Protein AF-A0AAV4Q7G4-F1 (afdb_monomer_lite)

Radius of gyration: 20.6 Å; chains: 1; bounding box: 56×50×44 Å

Organism: NCBI:txid1538125

pLDDT: mean 77.49, std 19.42, range [27.41, 98.25]

Secondary structure (DSSP, 8-state):
--------HHHHHHHHTTSGGGPPPPHHHHHHHHGGG--S-----PPPHHHHHHHHHHHHHHHHHSPPPS-------SSSSSS-TTTHHHHHHHHHHHHHHHHSS-----GGGGGGG--PPP-----

InterPro domains:
  IPR024131 Peptide arginase FlmR/OhkR-like [PTHR13225] (9-118)

Structure (mmCIF, N/CA/C/O backbone):
data_AF-A0AAV4Q7G4-F1
#
_entry.id   AF-A0AAV4Q7G4-F1
#
loop_
_atom_site.group_PDB
_atom_site.id
_atom_site.type_symbol
_atom_site.label_atom_id
_atom_site.label_alt_id
_atom_site.label_comp_id
_atom_site.label_asym_id
_atom_site.label_entity_id
_atom_site.label_seq_id
_atom_site.pdbx_PDB_ins_code
_atom_site.Cartn_x
_atom_site.Cartn_y
_atom_site.Cartn_z
_atom_site.occupancy
_atom_site.B_iso_or_equiv
_atom_site.auth_seq_id
_atom_site.auth_comp_id
_atom_site.auth_asym_id
_atom_site.auth_atom_id
_atom_site.pdbx_PDB_model_num
ATOM 1 N N . MET A 1 1 ? -18.889 -6.125 -12.599 1.00 36.53 1 MET A N 1
ATOM 2 C CA . MET A 1 1 ? -19.040 -7.527 -12.159 1.00 36.53 1 MET A CA 1
ATOM 3 C C . MET A 1 1 ? -17.857 -8.284 -12.740 1.00 36.53 1 MET A C 1
ATOM 5 O O . MET A 1 1 ? -17.917 -8.698 -13.888 1.00 36.53 1 MET A O 1
ATOM 9 N N . PHE A 1 2 ? -16.731 -8.318 -12.027 1.00 31.73 2 PHE A N 1
ATOM 10 C CA . PHE A 1 2 ? -15.548 -9.038 -12.497 1.00 31.73 2 PHE A CA 1
ATOM 11 C C . PHE A 1 2 ? -15.784 -10.524 -12.230 1.00 31.73 2 PHE A C 1
ATOM 13 O O . PHE A 1 2 ? -15.866 -10.955 -11.084 1.00 31.73 2 PHE A O 1
ATOM 20 N N . SER A 1 3 ? -16.030 -11.278 -13.300 1.00 27.41 3 SER A N 1
ATOM 21 C CA . SER A 1 3 ? -16.217 -12.723 -13.246 1.00 27.41 3 SER A CA 1
ATOM 22 C C . SER A 1 3 ? -14.841 -13.373 -13.253 1.00 27.41 3 SER A C 1
ATOM 24 O O . SER A 1 3 ? -14.310 -13.671 -14.321 1.00 27.41 3 SER A O 1
ATOM 26 N N . THR A 1 4 ? -14.256 -13.596 -12.080 1.00 38.66 4 THR A N 1
ATOM 27 C CA . THR A 1 4 ? -13.079 -14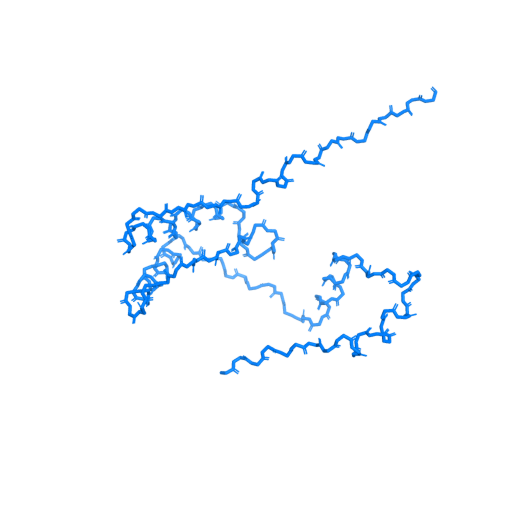.458 -11.965 1.00 38.66 4 THR A CA 1
ATOM 28 C C . THR A 1 4 ? -13.522 -15.871 -12.329 1.00 38.66 4 THR A C 1
ATOM 30 O O . THR A 1 4 ? -14.214 -16.544 -11.565 1.00 38.66 4 THR A O 1
ATOM 33 N N . LYS A 1 5 ? -13.215 -16.296 -13.555 1.00 42.62 5 LYS A N 1
ATOM 34 C CA . LYS A 1 5 ? -13.520 -17.643 -14.024 1.00 42.62 5 LYS A CA 1
ATOM 35 C C . LYS A 1 5 ? -12.540 -18.584 -13.329 1.00 42.62 5 LYS A C 1
ATOM 37 O O . LYS A 1 5 ? -11.383 -18.672 -13.717 1.00 42.62 5 LYS A O 1
ATOM 42 N N . PHE A 1 6 ? -12.995 -19.239 -12.266 1.00 43.66 6 PHE A N 1
ATOM 43 C CA . PHE A 1 6 ? -12.256 -20.331 -11.644 1.00 43.66 6 PHE A CA 1
ATOM 44 C C . PHE A 1 6 ? -12.175 -21.458 -12.684 1.00 43.66 6 PHE A C 1
ATOM 46 O O . PHE A 1 6 ? -13.199 -22.064 -13.004 1.00 43.66 6 PHE A O 1
ATOM 53 N N . MET A 1 7 ? -11.003 -21.673 -13.289 1.00 52.72 7 MET A N 1
ATOM 54 C CA . MET A 1 7 ? -10.795 -22.819 -14.177 1.00 52.72 7 MET A CA 1
ATOM 55 C C . MET A 1 7 ? -11.007 -24.091 -13.360 1.00 52.72 7 MET A C 1
ATOM 57 O O . MET A 1 7 ? -10.409 -24.274 -12.298 1.00 52.72 7 MET A O 1
ATOM 61 N N . MET A 1 8 ? -11.897 -24.962 -13.830 1.00 51.47 8 MET A N 1
ATOM 62 C CA . MET A 1 8 ? -12.120 -26.247 -13.177 1.00 51.47 8 MET A CA 1
ATOM 63 C C . MET A 1 8 ? -10.889 -27.122 -13.420 1.00 51.47 8 MET A C 1
ATOM 65 O O . MET A 1 8 ? -10.409 -27.206 -14.548 1.00 51.47 8 MET A O 1
ATOM 69 N N . LEU A 1 9 ? -10.394 -27.828 -12.396 1.00 53.16 9 LEU A N 1
ATOM 70 C CA . LEU A 1 9 ? -9.210 -28.697 -12.520 1.00 53.16 9 LEU A CA 1
ATOM 71 C C . LEU A 1 9 ? -9.333 -29.708 -13.680 1.00 53.16 9 LEU A C 1
ATOM 73 O O . LEU A 1 9 ? -8.335 -30.076 -14.294 1.00 53.16 9 LEU A O 1
ATOM 77 N N . SER A 1 10 ? -10.561 -30.127 -14.010 1.00 56.91 10 SER A N 1
ATOM 78 C CA . SER A 1 10 ? -10.870 -31.014 -15.138 1.00 56.91 10 SER A CA 1
ATOM 79 C C . SER A 1 10 ? -10.552 -30.419 -16.512 1.00 56.91 10 SER A C 1
ATOM 81 O O . SER A 1 10 ? -10.301 -31.172 -17.445 1.00 56.91 10 SER A O 1
ATOM 83 N N . GLU A 1 11 ? -10.576 -29.093 -16.654 1.00 61.69 11 GLU A N 1
ATOM 84 C CA . GLU A 1 11 ? -10.290 -28.401 -17.918 1.00 61.69 11 GLU A CA 1
ATOM 85 C C . GLU A 1 11 ? -8.783 -28.345 -18.205 1.00 61.69 11 GLU A C 1
ATOM 87 O O . GLU A 1 11 ? -8.380 -28.311 -19.364 1.00 61.69 11 GLU A O 1
ATOM 92 N N . VAL A 1 12 ? -7.950 -28.399 -17.158 1.00 59.31 12 VAL A N 1
ATOM 93 C CA . VAL A 1 12 ? -6.481 -28.337 -17.257 1.00 59.31 12 VAL A CA 1
ATOM 94 C C . VAL A 1 12 ? -5.849 -29.738 -17.291 1.00 59.31 12 VAL A C 1
ATOM 96 O O . VAL A 1 12 ? -4.708 -29.890 -17.715 1.00 59.31 12 VAL A O 1
ATOM 99 N N . GLN A 1 13 ? -6.584 -30.791 -16.909 1.00 64.31 13 GLN A N 1
ATOM 100 C CA . GLN A 1 13 ? -6.100 -32.184 -16.943 1.00 64.31 13 GLN A CA 1
ATOM 101 C C . GLN A 1 13 ? -5.514 -32.624 -18.300 1.00 64.31 13 GLN A C 1
ATOM 103 O O . GLN A 1 13 ? -4.413 -33.170 -18.301 1.00 64.31 13 GLN A O 1
ATOM 108 N N . PRO A 1 14 ? -6.153 -32.341 -19.454 1.00 70.31 14 PRO A N 1
ATOM 109 C CA . PRO A 1 14 ? -5.581 -32.694 -20.754 1.00 70.31 14 PRO A CA 1
ATOM 110 C C . PRO A 1 14 ? -4.243 -31.997 -21.032 1.00 70.31 14 PRO A C 1
ATOM 112 O O . PRO A 1 14 ? -3.394 -32.559 -21.714 1.00 70.31 14 PRO A O 1
ATOM 115 N N . LEU A 1 15 ? -4.054 -30.788 -20.489 1.00 65.38 15 LEU A N 1
ATOM 116 C CA . LEU A 1 15 ? -2.817 -30.016 -20.603 1.00 65.38 15 LEU A CA 1
ATOM 117 C C . LEU A 1 15 ? -1.719 -30.601 -19.694 1.00 65.38 15 LEU A C 1
ATOM 119 O O . LEU A 1 15 ? -0.574 -30.733 -20.117 1.00 65.38 15 LEU A O 1
ATOM 123 N N . LEU A 1 16 ? -2.079 -31.018 -18.475 1.00 65.38 16 LEU A N 1
ATOM 124 C CA . LEU A 1 16 ? -1.190 -31.715 -17.533 1.00 65.38 16 LEU A CA 1
ATOM 125 C C . LEU A 1 16 ? -0.671 -33.050 -18.092 1.00 65.38 16 LEU A C 1
ATOM 127 O O . LEU A 1 16 ? 0.487 -33.397 -17.868 1.00 65.38 16 LEU A O 1
ATOM 131 N N . ASP A 1 17 ? -1.498 -33.769 -18.854 1.00 70.88 17 ASP A N 1
ATOM 132 C CA . ASP A 1 17 ? -1.129 -35.031 -19.510 1.00 70.88 17 ASP A CA 1
ATOM 133 C C . ASP A 1 17 ? -0.154 -34.855 -20.6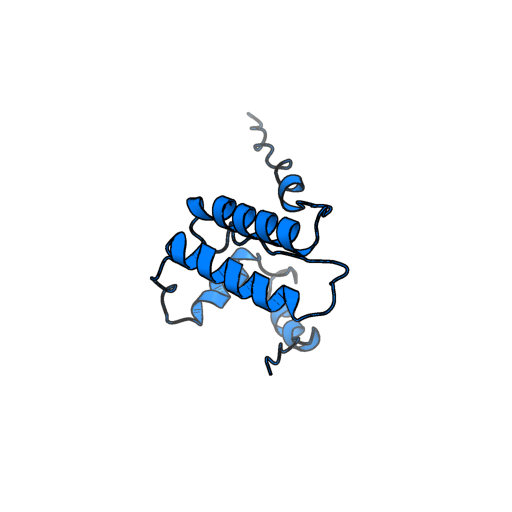92 1.00 70.88 17 ASP A C 1
ATOM 135 O O . ASP A 1 17 ? 0.499 -35.819 -21.095 1.00 70.88 17 ASP A O 1
ATOM 139 N N . THR A 1 18 ? -0.020 -33.640 -21.238 1.00 71.38 18 THR A N 1
ATOM 140 C CA . THR A 1 18 ? 0.965 -33.317 -22.288 1.00 71.38 18 THR A CA 1
ATOM 141 C C . THR A 1 18 ? 2.370 -33.026 -21.759 1.00 71.38 18 THR A C 1
ATOM 143 O O . THR A 1 18 ? 3.316 -33.056 -22.548 1.00 71.38 18 THR A O 1
ATOM 146 N N . PHE A 1 19 ? 2.543 -32.764 -20.458 1.00 67.69 19 PHE A N 1
ATOM 147 C CA . PHE A 1 19 ? 3.865 -32.502 -19.888 1.00 67.69 19 PHE A CA 1
ATOM 148 C C . PHE A 1 19 ? 4.584 -33.807 -19.515 1.00 67.69 19 PHE A C 1
ATOM 150 O O . PHE A 1 19 ? 3.983 -34.686 -18.883 1.00 67.69 19 PHE A O 1
ATOM 157 N N . PRO A 1 20 ? 5.880 -33.953 -19.857 1.00 66.75 20 PRO A N 1
ATOM 158 C CA . PRO A 1 20 ? 6.664 -35.098 -19.416 1.00 66.75 20 PRO A CA 1
ATOM 159 C C . PRO A 1 20 ? 6.656 -35.155 -17.881 1.00 66.75 20 PRO A C 1
ATOM 161 O O . PRO A 1 20 ? 6.884 -34.158 -17.202 1.00 66.75 20 PRO A O 1
ATOM 164 N N . ASP A 1 21 ? 6.336 -36.331 -17.341 1.00 72.25 21 ASP A N 1
ATOM 165 C CA . ASP A 1 21 ? 6.204 -36.632 -15.907 1.00 72.25 21 ASP A CA 1
ATOM 166 C C . ASP A 1 21 ? 4.977 -36.054 -15.170 1.00 72.25 21 ASP A C 1
ATOM 168 O O . ASP A 1 21 ? 4.932 -36.155 -13.943 1.00 72.25 21 ASP A O 1
ATOM 172 N N . ARG A 1 22 ? 3.974 -35.472 -15.857 1.00 65.12 22 ARG A N 1
ATOM 173 C CA . ARG A 1 22 ? 2.795 -34.821 -15.222 1.00 65.12 22 ARG A CA 1
ATOM 174 C C . ARG A 1 22 ? 3.153 -33.769 -14.163 1.00 65.12 22 ARG A C 1
ATOM 176 O O . ARG A 1 22 ? 2.322 -33.412 -13.322 1.00 65.12 22 ARG A O 1
ATOM 183 N N . ARG A 1 23 ? 4.396 -33.287 -14.163 1.00 68.06 23 ARG A N 1
ATOM 184 C CA . ARG A 1 23 ? 4.805 -32.191 -13.295 1.00 68.06 23 ARG A CA 1
ATOM 185 C C . ARG A 1 23 ? 4.222 -30.900 -13.862 1.00 68.06 23 ARG A C 1
ATOM 187 O O . ARG A 1 23 ? 4.235 -30.736 -15.084 1.00 68.06 23 ARG A O 1
ATOM 194 N N . PRO A 1 24 ? 3.684 -30.011 -13.009 1.00 65.06 24 PRO A N 1
ATOM 195 C CA . PRO A 1 24 ? 3.289 -28.697 -13.478 1.00 65.06 24 PRO A CA 1
ATOM 196 C C . PRO A 1 24 ? 4.515 -28.023 -14.113 1.00 65.06 24 PRO A C 1
ATOM 198 O O . PRO A 1 24 ? 5.633 -28.237 -13.627 1.00 65.06 24 PRO A O 1
ATOM 201 N N . PRO A 1 25 ? 4.329 -27.271 -15.209 1.00 68.88 25 PRO A N 1
ATOM 202 C CA . PRO A 1 25 ? 5.410 -26.490 -15.786 1.00 68.88 25 PRO A CA 1
ATOM 203 C C . PRO A 1 25 ? 6.000 -25.561 -14.726 1.00 68.88 25 PRO A C 1
ATOM 205 O O . PRO A 1 25 ? 5.312 -25.162 -13.781 1.00 68.88 25 PRO A O 1
ATOM 208 N N . ASP A 1 26 ? 7.281 -25.250 -14.895 1.00 76.31 26 ASP A N 1
ATOM 209 C CA . ASP A 1 26 ? 7.949 -24.224 -14.105 1.00 76.31 26 ASP A CA 1
ATOM 210 C C . ASP A 1 26 ? 7.078 -22.946 -14.107 1.00 76.31 26 ASP A C 1
ATOM 212 O O . ASP A 1 26 ? 6.627 -22.546 -15.189 1.00 76.31 26 ASP A O 1
ATOM 216 N N . PRO A 1 27 ? 6.762 -22.354 -12.937 1.00 69.94 27 PRO A N 1
ATOM 217 C CA . PRO A 1 27 ? 5.916 -21.168 -12.852 1.00 69.94 27 PRO A CA 1
ATOM 218 C C . PRO A 1 27 ? 6.392 -20.025 -13.746 1.00 69.94 27 PRO A C 1
ATOM 220 O O . PRO A 1 27 ? 5.550 -19.360 -14.346 1.00 69.94 27 PRO A O 1
ATOM 223 N N . ASP A 1 28 ? 7.708 -19.854 -13.891 1.00 72.69 28 ASP A N 1
ATOM 224 C CA . ASP A 1 28 ? 8.297 -18.806 -14.723 1.00 72.69 28 ASP A CA 1
ATOM 225 C C . ASP A 1 28 ? 8.037 -19.104 -16.206 1.00 72.69 28 ASP A C 1
ATOM 227 O O . ASP A 1 28 ? 7.589 -18.243 -16.956 1.00 72.69 28 ASP A O 1
ATOM 231 N N . VAL A 1 29 ? 8.174 -20.368 -16.620 1.00 74.75 29 VAL A N 1
ATOM 232 C CA . VAL A 1 29 ? 7.866 -20.805 -17.995 1.00 74.75 29 VAL A CA 1
ATOM 233 C C . VAL A 1 29 ? 6.373 -20.688 -18.307 1.00 74.75 29 VAL A C 1
ATOM 235 O O . VAL A 1 29 ? 5.992 -20.344 -19.427 1.00 74.75 29 VAL A O 1
ATOM 238 N N . LEU A 1 30 ? 5.508 -21.000 -17.339 1.00 76.62 30 LEU A N 1
ATOM 239 C CA . LEU A 1 30 ? 4.063 -20.859 -17.499 1.00 76.62 30 LEU A CA 1
ATOM 240 C C . LEU A 1 30 ? 3.657 -19.383 -17.599 1.00 76.62 30 LEU A C 1
ATOM 242 O O . LEU A 1 30 ? 2.800 -19.052 -18.420 1.00 76.62 30 LEU A O 1
ATOM 246 N N . ASN A 1 31 ? 4.274 -18.521 -16.789 1.00 71.00 31 ASN A N 1
ATOM 247 C CA . ASN A 1 31 ? 4.101 -17.076 -16.841 1.00 71.00 31 ASN A CA 1
ATOM 248 C C . ASN A 1 31 ? 4.545 -16.519 -18.201 1.00 71.00 31 ASN A C 1
ATOM 250 O O . ASN A 1 31 ? 3.739 -15.893 -18.882 1.00 71.00 31 ASN A O 1
ATOM 254 N N . ASP A 1 32 ? 5.755 -16.859 -18.656 1.00 68.38 32 ASP A N 1
ATOM 255 C CA . ASP A 1 32 ? 6.301 -16.426 -19.948 1.00 68.38 32 ASP A CA 1
ATOM 256 C C . ASP A 1 32 ? 5.430 -16.870 -21.129 1.00 68.38 32 ASP A C 1
ATOM 258 O O . ASP A 1 32 ? 5.183 -16.101 -22.057 1.00 68.38 32 ASP A O 1
ATOM 262 N N . ALA A 1 33 ? 4.920 -18.106 -21.102 1.00 71.94 33 ALA A N 1
ATOM 263 C CA . ALA A 1 33 ? 3.987 -18.584 -22.119 1.00 71.94 33 ALA A CA 1
ATOM 264 C C . ALA A 1 33 ? 2.658 -17.808 -22.089 1.00 71.94 33 ALA A C 1
ATOM 266 O O . ALA A 1 33 ? 2.073 -17.550 -23.144 1.00 71.94 33 ALA A O 1
ATOM 267 N N . GLY A 1 34 ? 2.194 -17.420 -20.897 1.00 66.94 34 GLY A N 1
ATOM 268 C CA . GLY A 1 34 ? 1.024 -16.566 -20.693 1.00 66.94 34 GLY A CA 1
ATOM 269 C C . GLY A 1 34 ? 1.212 -15.147 -21.232 1.00 66.94 34 GLY A C 1
ATOM 270 O O . GLY A 1 34 ? 0.272 -14.629 -21.829 1.00 66.94 34 GLY A O 1
ATOM 271 N N . CYS A 1 35 ? 2.426 -14.597 -21.114 1.00 62.34 35 CYS A N 1
ATOM 272 C CA . CYS A 1 35 ? 2.838 -13.281 -21.623 1.00 62.34 35 CYS A CA 1
ATOM 273 C C . CYS A 1 35 ? 2.937 -13.193 -23.163 1.00 62.34 35 CYS A C 1
ATOM 275 O O . CYS A 1 35 ? 3.204 -12.131 -23.721 1.00 62.34 35 CYS A O 1
ATOM 277 N N . THR A 1 36 ? 2.757 -14.304 -23.890 1.00 59.66 36 THR A N 1
ATOM 278 C CA . THR A 1 36 ? 2.717 -14.290 -25.368 1.00 59.66 36 THR A CA 1
ATOM 279 C C . THR A 1 36 ? 1.342 -13.931 -25.940 1.00 59.66 36 THR A C 1
ATOM 281 O O . THR A 1 36 ? 1.186 -13.861 -27.160 1.00 59.66 36 THR A O 1
ATOM 284 N N . CYS A 1 37 ? 0.329 -13.740 -25.086 1.00 59.06 37 CYS A N 1
ATOM 285 C CA . CYS A 1 37 ? -1.041 -13.408 -25.495 1.00 59.06 37 CYS A CA 1
ATOM 286 C C . CYS A 1 37 ? -1.324 -11.893 -25.494 1.00 59.06 37 CYS A C 1
ATOM 288 O O . CYS A 1 37 ? -2.421 -11.464 -25.859 1.00 59.06 37 CYS A O 1
ATOM 290 N N . ASP A 1 38 ? -0.346 -11.100 -25.076 1.00 58.88 38 ASP A N 1
ATOM 291 C CA . ASP A 1 38 ? -0.407 -9.681 -24.782 1.00 58.88 38 ASP A CA 1
ATOM 292 C C . ASP A 1 38 ? 0.498 -8.933 -25.769 1.00 58.88 38 ASP A C 1
ATOM 294 O O . ASP A 1 38 ? 1.685 -8.732 -25.552 1.00 58.88 38 ASP A O 1
ATOM 298 N N . ASP A 1 39 ? -0.089 -8.487 -26.885 1.00 57.41 39 ASP A N 1
ATOM 299 C CA . ASP A 1 39 ? 0.582 -7.670 -27.915 1.00 57.41 39 ASP A CA 1
ATOM 300 C C . ASP A 1 39 ? 0.867 -6.214 -27.462 1.00 57.41 39 ASP A C 1
ATOM 302 O O . ASP A 1 39 ? 1.196 -5.352 -28.281 1.00 57.41 39 ASP A O 1
ATOM 306 N N . CYS A 1 40 ? 0.691 -5.897 -26.177 1.00 62.31 40 CYS A N 1
ATOM 307 C CA . CYS A 1 40 ? 0.858 -4.552 -25.635 1.00 62.31 40 CYS A CA 1
ATOM 308 C C . CYS A 1 40 ? 1.998 -4.540 -24.619 1.00 62.31 40 CYS A C 1
ATOM 310 O O . CYS A 1 40 ? 1.907 -5.211 -23.595 1.00 62.31 40 CYS A O 1
ATOM 312 N N . ASP A 1 41 ? 3.018 -3.719 -24.876 1.00 67.69 41 ASP A N 1
ATOM 313 C CA . ASP A 1 41 ? 4.058 -3.413 -23.895 1.00 67.69 41 ASP A CA 1
ATOM 314 C C . ASP A 1 41 ? 3.438 -2.967 -22.555 1.00 67.69 41 ASP A C 1
ATOM 316 O O . ASP A 1 41 ? 2.367 -2.342 -22.519 1.00 67.69 41 ASP A O 1
ATOM 320 N N . LEU A 1 42 ? 4.142 -3.261 -21.454 1.00 68.62 42 LEU A N 1
ATOM 321 C CA . LEU A 1 42 ? 3.822 -2.765 -20.113 1.00 68.62 42 LEU A CA 1
ATOM 322 C C . LEU A 1 42 ? 3.479 -1.264 -20.156 1.00 68.62 42 LEU A C 1
ATOM 324 O O . LEU A 1 42 ? 4.152 -0.504 -20.866 1.00 68.62 42 LEU A O 1
ATOM 328 N N . PRO A 1 43 ? 2.470 -0.797 -19.392 1.00 75.00 43 PRO A N 1
ATOM 329 C CA . PRO A 1 43 ? 2.126 0.618 -19.362 1.00 75.00 43 PRO A CA 1
ATOM 330 C C . PRO A 1 43 ? 3.360 1.475 -19.056 1.00 75.00 43 PRO A C 1
ATOM 332 O O . PRO A 1 43 ? 3.975 1.342 -18.006 1.00 75.00 43 PRO A O 1
ATOM 335 N N . HIS A 1 44 ? 3.715 2.390 -19.962 1.00 74.44 44 HIS A N 1
ATOM 336 C CA . HIS A 1 44 ? 4.917 3.222 -19.807 1.00 74.44 44 HIS A CA 1
ATOM 337 C C . HIS A 1 44 ? 4.801 4.308 -18.724 1.00 74.44 44 HIS A C 1
ATOM 339 O O . HIS A 1 44 ? 5.766 5.027 -18.467 1.00 74.44 44 HIS A O 1
ATOM 345 N N . HIS A 1 45 ? 3.616 4.499 -18.138 1.00 88.19 45 HIS A N 1
ATOM 346 C CA . HIS A 1 45 ? 3.403 5.539 -17.137 1.00 88.19 45 HIS A CA 1
ATOM 347 C C . HIS A 1 45 ? 3.843 5.056 -15.760 1.00 88.19 45 HIS A C 1
ATOM 349 O O . HIS A 1 45 ? 3.194 4.202 -15.160 1.00 88.19 45 HIS A O 1
ATOM 355 N N . VAL A 1 46 ? 4.907 5.665 -15.245 1.00 90.12 46 VAL A N 1
ATOM 356 C CA . VAL A 1 46 ? 5.328 5.509 -13.853 1.00 90.12 46 VAL A CA 1
ATOM 357 C C . VAL A 1 46 ? 4.696 6.625 -13.027 1.00 90.12 46 VAL A C 1
ATOM 359 O O . VAL A 1 46 ? 4.919 7.807 -13.299 1.00 90.12 46 VAL A O 1
ATOM 362 N N . SER A 1 47 ? 3.909 6.248 -12.019 1.00 91.81 47 SER A N 1
ATOM 363 C CA . SER A 1 47 ? 3.266 7.198 -11.111 1.00 91.81 47 SER A CA 1
ATOM 364 C C . SER A 1 47 ? 4.299 7.994 -10.320 1.00 91.81 47 SER A C 1
ATOM 366 O O . SER A 1 47 ? 5.223 7.446 -9.726 1.00 91.81 47 SER A O 1
ATOM 368 N N . THR A 1 48 ? 4.100 9.302 -10.249 1.00 95.56 48 THR A N 1
ATOM 369 C CA . THR A 1 48 ? 4.850 10.180 -9.350 1.00 95.56 48 THR A CA 1
ATOM 370 C C . THR A 1 48 ? 4.489 9.906 -7.889 1.00 95.56 48 THR A C 1
ATOM 372 O O . THR A 1 48 ? 3.416 9.387 -7.566 1.00 95.56 48 THR A O 1
ATOM 375 N N . ARG A 1 49 ? 5.357 10.318 -6.957 1.00 95.75 49 ARG A N 1
ATOM 376 C CA . ARG A 1 49 ? 5.094 10.160 -5.516 1.00 95.75 49 ARG A CA 1
ATOM 377 C C . ARG A 1 49 ? 3.840 10.903 -5.068 1.00 95.75 49 ARG A C 1
ATOM 379 O O . ARG A 1 49 ? 3.159 10.470 -4.144 1.00 95.75 49 ARG A O 1
ATOM 386 N N . GLU A 1 50 ? 3.532 12.027 -5.700 1.00 97.38 50 GLU A N 1
ATOM 387 C CA . GLU A 1 50 ? 2.333 12.820 -5.442 1.00 97.38 50 GLU A CA 1
ATOM 388 C C . GLU A 1 50 ? 1.072 12.085 -5.908 1.00 97.38 50 GLU A C 1
ATOM 390 O O . GLU A 1 50 ? 0.091 12.051 -5.167 1.00 97.38 50 GLU A O 1
ATOM 395 N N . GLU A 1 51 ? 1.111 11.441 -7.078 1.00 97.12 51 GLU A N 1
ATOM 396 C CA . GLU A 1 51 ? 0.016 10.595 -7.571 1.00 97.12 51 GLU A CA 1
ATOM 397 C C . GLU A 1 51 ? -0.217 9.387 -6.660 1.00 97.12 51 GLU A C 1
ATOM 399 O O . GLU A 1 51 ? -1.361 9.094 -6.316 1.00 97.12 51 GLU A O 1
ATOM 404 N N . VAL A 1 52 ? 0.856 8.735 -6.197 1.00 96.81 52 VAL A N 1
ATOM 405 C CA . VAL A 1 52 ? 0.769 7.634 -5.224 1.00 96.81 52 VAL A CA 1
ATOM 406 C C . VAL A 1 52 ? 0.104 8.102 -3.930 1.00 96.81 52 VAL A C 1
ATOM 408 O O . VAL A 1 52 ? -0.859 7.484 -3.479 1.00 96.81 52 VAL A O 1
ATOM 411 N N . ARG A 1 53 ? 0.558 9.216 -3.341 1.00 97.88 53 ARG A N 1
ATOM 412 C CA . ARG A 1 53 ? -0.054 9.761 -2.114 1.00 97.88 53 ARG A CA 1
ATOM 413 C C . ARG A 1 53 ? -1.517 10.130 -2.322 1.00 97.88 53 ARG A C 1
ATOM 415 O O . ARG A 1 53 ? -2.342 9.866 -1.453 1.00 97.88 53 ARG A O 1
ATOM 422 N N . HIS A 1 54 ? -1.848 10.717 -3.470 1.00 98.19 54 HIS A N 1
ATOM 423 C CA . HIS A 1 54 ? -3.230 11.035 -3.807 1.00 98.19 54 HIS A CA 1
ATOM 424 C C . HIS A 1 54 ? -4.098 9.773 -3.871 1.00 98.19 54 HIS A C 1
ATOM 426 O O . HIS A 1 54 ? -5.186 9.753 -3.299 1.00 98.19 54 HIS A O 1
ATOM 432 N N . LEU A 1 55 ? -3.606 8.704 -4.502 1.00 97.69 55 LEU A N 1
ATOM 433 C CA . LEU A 1 55 ? -4.303 7.422 -4.548 1.00 97.69 55 LEU A CA 1
ATOM 434 C C . LEU A 1 55 ? -4.510 6.838 -3.143 1.00 97.69 55 LEU A C 1
ATOM 436 O O . LEU A 1 55 ? -5.611 6.387 -2.831 1.00 97.69 55 LEU A O 1
ATOM 440 N N . VAL A 1 56 ? -3.489 6.889 -2.284 1.00 97.94 56 VAL A N 1
ATOM 441 C CA . VAL A 1 56 ? -3.587 6.434 -0.887 1.00 97.94 56 VAL A CA 1
ATOM 442 C C . VAL A 1 56 ? -4.660 7.217 -0.119 1.00 97.94 56 VAL A C 1
ATOM 444 O O . VAL A 1 56 ? -5.456 6.610 0.595 1.00 97.94 56 VAL A O 1
ATOM 447 N N . GLU A 1 57 ? -4.771 8.531 -0.320 1.00 98.12 57 GLU A N 1
ATOM 448 C CA . GLU A 1 57 ? -5.817 9.357 0.307 1.00 98.12 57 GLU A CA 1
ATOM 449 C C . GLU A 1 57 ? -7.231 9.021 -0.211 1.00 98.12 57 GLU A C 1
ATOM 451 O O . GLU A 1 57 ? -8.211 9.009 0.541 1.00 98.12 57 GLU A O 1
ATOM 456 N N . VAL A 1 58 ? -7.360 8.686 -1.498 1.00 98.25 58 VAL A N 1
ATOM 457 C CA . VAL A 1 58 ? -8.631 8.201 -2.058 1.00 98.25 58 VAL A CA 1
ATOM 458 C C . VAL A 1 58 ? -9.017 6.857 -1.431 1.00 98.25 58 VAL A C 1
ATOM 460 O O . VAL A 1 58 ? -10.173 6.671 -1.045 1.00 98.25 58 VAL A O 1
ATOM 463 N N . VAL A 1 59 ? -8.059 5.938 -1.265 1.00 97.56 59 VAL A N 1
ATOM 464 C CA . VAL A 1 59 ? -8.281 4.654 -0.577 1.00 97.56 59 VAL A CA 1
ATOM 465 C C . VAL A 1 59 ? -8.681 4.880 0.878 1.00 97.56 59 VAL A C 1
ATOM 467 O O . VAL A 1 59 ? -9.643 4.272 1.336 1.00 97.56 59 VAL A O 1
ATOM 470 N N . LYS A 1 60 ? -8.019 5.796 1.589 1.00 97.81 60 LYS A N 1
ATOM 471 C CA . LYS A 1 60 ? -8.387 6.196 2.953 1.00 97.81 60 LYS A CA 1
ATOM 472 C C . LYS A 1 60 ? -9.847 6.625 3.045 1.00 97.81 60 LYS A C 1
ATOM 474 O O . LYS A 1 60 ? -10.587 6.134 3.893 1.00 97.81 60 LYS A O 1
ATOM 479 N N . THR A 1 61 ? -10.271 7.501 2.135 1.00 97.88 61 THR A N 1
ATOM 480 C CA . THR A 1 61 ? -11.660 7.973 2.063 1.00 97.88 61 THR A CA 1
ATOM 481 C C . THR A 1 61 ? -12.619 6.803 1.854 1.00 97.88 61 THR A C 1
ATOM 483 O O . THR A 1 61 ? -13.621 6.696 2.551 1.00 97.88 61 THR A O 1
ATOM 486 N N . PHE A 1 62 ? -12.288 5.877 0.953 1.00 96.75 62 PHE A N 1
ATOM 487 C CA . PHE A 1 62 ? -13.075 4.662 0.746 1.00 96.75 62 PHE A CA 1
ATOM 488 C C . PHE A 1 62 ? -13.147 3.775 2.003 1.00 96.75 62 PHE A C 1
ATOM 490 O O . PHE A 1 62 ? -14.218 3.271 2.336 1.00 96.75 62 PHE A O 1
ATOM 497 N N . LEU A 1 63 ? -12.039 3.611 2.730 1.00 96.38 63 LEU A N 1
ATOM 498 C CA . LEU A 1 63 ? -11.980 2.796 3.947 1.00 96.38 63 LEU A CA 1
ATOM 499 C C . LEU A 1 63 ? -12.830 3.356 5.096 1.00 96.38 63 LEU A C 1
ATOM 501 O O . LEU A 1 63 ? -13.304 2.583 5.929 1.00 96.38 63 LEU A O 1
ATOM 505 N N . LEU A 1 64 ? -13.042 4.673 5.135 1.00 96.19 64 LEU A N 1
ATOM 506 C CA . LEU A 1 64 ? -13.917 5.332 6.110 1.00 96.19 64 LEU A CA 1
ATOM 507 C C . LEU A 1 64 ? -15.410 5.091 5.833 1.00 96.19 64 LEU A C 1
ATOM 509 O O . LEU A 1 64 ? -16.220 5.163 6.756 1.00 96.19 64 LEU A O 1
ATOM 513 N N . GLU A 1 65 ? -15.773 4.774 4.589 1.00 96.88 65 GLU A N 1
ATOM 514 C CA . GLU A 1 65 ? -17.160 4.531 4.166 1.00 96.88 65 GLU A CA 1
ATOM 515 C C . GLU A 1 65 ? -17.594 3.063 4.323 1.00 96.88 65 GLU A C 1
ATOM 517 O O . GLU A 1 65 ? -18.779 2.741 4.200 1.00 96.88 65 GLU A O 1
ATOM 522 N N . ILE A 1 66 ? -16.657 2.151 4.603 1.00 95.06 66 ILE A N 1
ATOM 523 C CA . ILE A 1 66 ? -16.947 0.726 4.802 1.00 95.06 66 ILE A CA 1
ATOM 524 C C . ILE A 1 66 ? -16.891 0.337 6.288 1.00 95.06 66 ILE A C 1
ATOM 526 O O . ILE A 1 66 ? -16.177 0.956 7.079 1.00 95.06 66 ILE A O 1
ATOM 530 N N . PRO A 1 67 ? -17.614 -0.719 6.711 1.00 96.00 67 PRO A N 1
ATOM 531 C CA . PRO A 1 67 ? -17.463 -1.266 8.054 1.00 96.00 67 PRO A CA 1
ATOM 532 C C . PRO A 1 67 ? -16.016 -1.683 8.330 1.00 96.00 67 PRO A C 1
ATOM 534 O O . PRO A 1 67 ? -15.341 -2.207 7.442 1.00 96.00 67 PRO A O 1
ATOM 537 N N . LYS A 1 68 ? -15.563 -1.511 9.579 1.00 94.75 68 LYS A N 1
ATOM 538 C CA . LYS A 1 68 ? -14.197 -1.863 9.985 1.00 94.75 68 LYS A CA 1
ATOM 539 C C . LYS A 1 68 ? -13.884 -3.330 9.629 1.00 94.75 68 LYS A C 1
ATOM 541 O O . LYS A 1 68 ? -14.555 -4.221 10.161 1.00 94.75 68 LYS A O 1
ATOM 546 N N . PRO A 1 69 ? -12.881 -3.594 8.771 1.00 94.25 69 PRO A N 1
ATOM 547 C CA . PRO A 1 69 ? -12.482 -4.953 8.439 1.00 94.25 69 PRO A CA 1
ATOM 548 C C . PRO A 1 69 ? -11.796 -5.621 9.636 1.00 94.25 69 PRO A C 1
ATOM 550 O O . PRO A 1 69 ? -11.190 -4.957 10.478 1.00 94.25 69 PRO A O 1
ATOM 553 N N . ALA A 1 70 ? -11.886 -6.950 9.703 1.00 92.88 70 ALA A N 1
ATOM 554 C CA . ALA A 1 70 ? -11.162 -7.736 10.703 1.00 92.88 70 ALA A CA 1
ATOM 555 C C . ALA A 1 70 ? -9.698 -7.978 10.301 1.00 92.88 70 ALA A C 1
ATOM 557 O O . ALA A 1 70 ? -8.831 -8.024 11.166 1.00 92.88 70 ALA A O 1
ATOM 558 N N . ILE A 1 71 ? -9.436 -8.148 9.000 1.00 95.12 71 ILE A N 1
ATOM 559 C CA . ILE A 1 71 ? -8.121 -8.462 8.428 1.00 95.12 71 ILE A CA 1
ATOM 560 C C . ILE A 1 71 ? -7.967 -7.677 7.124 1.00 95.12 71 ILE A C 1
ATOM 562 O O . ILE A 1 71 ? -8.924 -7.568 6.353 1.00 95.12 71 ILE A O 1
ATOM 566 N N . ILE A 1 72 ? -6.765 -7.156 6.878 1.00 94.62 72 ILE A N 1
ATOM 567 C CA . ILE A 1 72 ? -6.369 -6.523 5.618 1.00 94.62 72 ILE A CA 1
ATOM 568 C C . ILE A 1 72 ? -5.137 -7.264 5.105 1.00 94.62 72 ILE A C 1
ATOM 570 O O . ILE A 1 72 ? -4.152 -7.400 5.824 1.00 94.62 72 ILE A O 1
ATOM 574 N N . THR A 1 73 ? -5.197 -7.744 3.8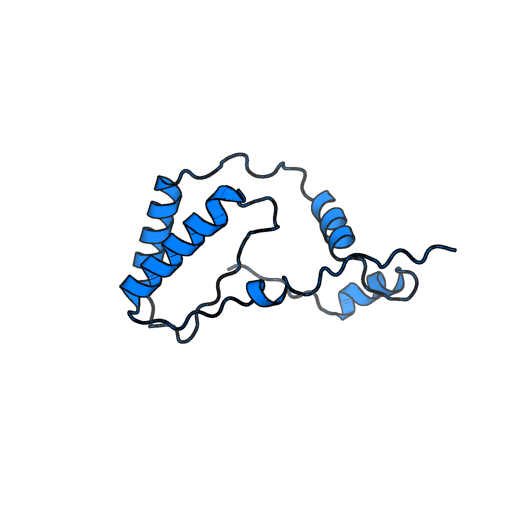68 1.00 94.69 73 THR A N 1
ATOM 575 C CA . THR A 1 73 ? -4.077 -8.410 3.193 1.00 94.69 73 THR A CA 1
ATOM 576 C C . THR A 1 73 ? -3.612 -7.549 2.031 1.00 94.69 73 THR A C 1
ATOM 578 O O . THR A 1 73 ? -4.435 -7.144 1.208 1.00 94.69 73 THR A O 1
ATOM 581 N N . ILE A 1 74 ? -2.309 -7.291 1.946 1.00 92.69 74 ILE A N 1
ATOM 582 C CA . ILE A 1 74 ? -1.709 -6.455 0.902 1.00 92.69 74 ILE A CA 1
ATOM 583 C C . ILE A 1 74 ? -0.674 -7.297 0.164 1.00 92.69 74 ILE A C 1
ATOM 585 O O . ILE A 1 74 ? 0.251 -7.821 0.779 1.00 92.69 74 ILE A O 1
ATOM 589 N N . ALA A 1 75 ? -0.831 -7.428 -1.151 1.00 91.00 75 ALA A N 1
ATOM 590 C CA . ALA A 1 75 ? 0.174 -8.060 -1.995 1.00 91.00 75 ALA A CA 1
ATOM 591 C C . ALA A 1 75 ? 1.282 -7.049 -2.324 1.00 91.00 75 ALA A C 1
ATOM 593 O O . ALA A 1 75 ? 0.995 -5.938 -2.773 1.00 91.00 75 ALA A O 1
ATOM 594 N N . ARG A 1 76 ? 2.545 -7.433 -2.107 1.00 88.81 76 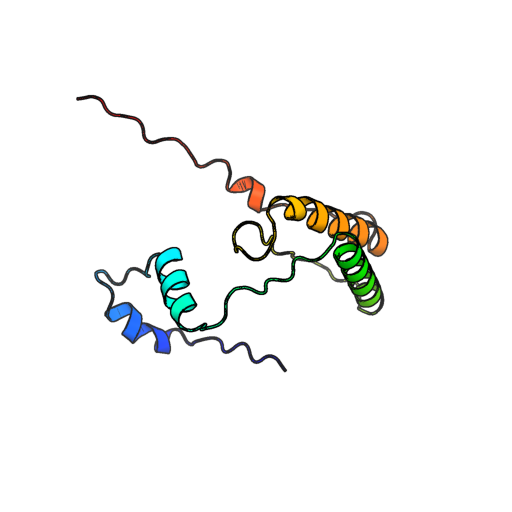ARG A N 1
ATOM 595 C CA . ARG A 1 76 ? 3.712 -6.607 -2.434 1.00 88.81 76 ARG A CA 1
ATOM 596 C C . ARG A 1 76 ? 4.186 -6.922 -3.851 1.00 88.81 76 ARG A C 1
ATOM 598 O O . ARG A 1 76 ? 4.671 -8.012 -4.128 1.00 88.81 76 ARG A O 1
ATOM 605 N N . SER A 1 77 ? 4.072 -5.934 -4.724 1.00 86.06 77 SER A N 1
ATOM 606 C CA . SER A 1 77 ? 4.410 -5.975 -6.152 1.00 86.06 77 SER A CA 1
ATOM 607 C C . SER A 1 77 ? 5.931 -5.838 -6.384 1.00 86.06 77 SER A C 1
ATOM 609 O O . SER A 1 77 ? 6.402 -5.019 -7.150 1.00 86.06 77 SER A O 1
ATOM 611 N N . SER A 1 78 ? 6.764 -6.581 -5.645 1.00 87.31 78 SER A N 1
ATOM 612 C CA . SER A 1 78 ? 8.230 -6.395 -5.679 1.00 87.31 78 SER A CA 1
ATOM 613 C C . SER A 1 78 ? 8.957 -7.170 -6.784 1.00 87.31 78 SER A C 1
ATOM 615 O O . SER A 1 78 ? 10.168 -7.023 -6.914 1.00 87.31 78 SER A O 1
ATOM 617 N N . ARG A 1 79 ? 8.258 -8.050 -7.512 1.00 82.81 79 ARG A N 1
ATOM 618 C CA . ARG A 1 79 ? 8.843 -8.996 -8.485 1.00 82.81 79 ARG A CA 1
ATOM 619 C C . ARG A 1 79 ? 8.084 -9.063 -9.818 1.00 82.81 79 ARG A C 1
ATOM 621 O O . ARG A 1 79 ? 8.353 -9.966 -10.594 1.00 82.81 79 ARG A O 1
ATOM 628 N N . ASP A 1 80 ? 7.107 -8.190 -10.054 1.00 76.94 80 ASP A N 1
ATOM 629 C CA . ASP A 1 80 ? 6.173 -8.323 -11.184 1.00 76.94 80 ASP A CA 1
ATOM 630 C C . ASP A 1 80 ? 6.461 -7.379 -12.363 1.00 76.94 80 ASP A C 1
ATOM 632 O O . ASP A 1 80 ? 5.633 -7.267 -13.257 1.00 76.94 80 ASP A O 1
ATOM 636 N N . ASP A 1 81 ? 7.612 -6.704 -12.383 1.00 80.75 81 ASP A N 1
ATOM 637 C CA . ASP A 1 81 ? 8.019 -5.713 -13.395 1.00 80.75 81 ASP A CA 1
ATOM 638 C C . ASP A 1 81 ? 7.075 -4.496 -13.563 1.00 80.75 81 ASP A C 1
ATOM 640 O O . ASP A 1 81 ? 7.391 -3.578 -14.324 1.00 80.75 81 ASP A O 1
ATOM 644 N N . TYR A 1 82 ? 5.961 -4.416 -12.817 1.00 82.12 82 TYR A N 1
ATOM 645 C CA . TYR A 1 82 ? 5.030 -3.280 -12.840 1.00 82.12 82 TYR A CA 1
ATOM 646 C C . TYR A 1 82 ? 5.434 -2.174 -11.862 1.00 82.12 82 TYR A C 1
ATOM 648 O O . TYR A 1 82 ? 5.306 -0.990 -12.183 1.00 82.12 82 TYR A O 1
ATOM 656 N N . CYS A 1 83 ? 5.880 -2.529 -10.653 1.00 87.00 83 CYS A N 1
ATOM 657 C CA . CYS A 1 83 ? 6.273 -1.547 -9.644 1.00 87.00 83 CYS A CA 1
ATOM 658 C C . CYS A 1 83 ? 7.786 -1.280 -9.691 1.00 87.00 83 CYS A C 1
ATOM 660 O O . CYS A 1 83 ? 8.569 -2.211 -9.481 1.00 87.00 83 CYS A O 1
ATOM 662 N N . PRO A 1 84 ? 8.226 -0.017 -9.861 1.00 90.06 84 PRO A N 1
ATOM 663 C CA . PRO A 1 84 ? 9.635 0.334 -9.727 1.00 90.06 84 PRO A CA 1
ATOM 664 C C . PRO A 1 84 ? 10.177 -0.104 -8.355 1.00 90.06 84 PRO A C 1
ATOM 666 O O . PRO A 1 84 ? 9.567 0.230 -7.327 1.00 90.06 84 PRO A O 1
ATOM 669 N N . PRO A 1 85 ? 11.299 -0.845 -8.295 1.00 89.31 85 PRO A N 1
ATOM 670 C CA . PRO A 1 85 ? 11.814 -1.418 -7.050 1.00 89.31 85 PRO A CA 1
ATOM 671 C C . PRO A 1 85 ? 12.160 -0.353 -5.999 1.00 89.31 85 PRO A C 1
ATOM 673 O O . PRO A 1 85 ? 12.039 -0.601 -4.798 1.00 89.31 85 PRO A O 1
ATOM 676 N N . GLU A 1 86 ? 12.548 0.847 -6.431 1.00 90.38 86 GLU A N 1
ATOM 677 C CA . GLU A 1 86 ? 12.836 1.995 -5.572 1.00 90.38 86 GLU A CA 1
ATOM 678 C C . GLU A 1 86 ? 11.604 2.561 -4.850 1.00 90.38 86 GLU A C 1
ATOM 680 O O . GLU A 1 86 ? 11.744 3.156 -3.777 1.00 90.38 86 GLU A O 1
ATOM 685 N N . ASP A 1 87 ? 10.406 2.361 -5.403 1.00 92.94 87 ASP A N 1
ATOM 686 C CA . ASP A 1 87 ? 9.164 2.928 -4.875 1.00 92.94 87 ASP A CA 1
ATOM 687 C C . ASP A 1 87 ? 8.350 1.926 -4.052 1.00 92.94 87 ASP A C 1
ATOM 689 O O . ASP A 1 87 ? 7.484 2.341 -3.282 1.00 92.94 87 ASP A O 1
ATOM 693 N N . VAL A 1 88 ? 8.667 0.627 -4.117 1.00 93.19 88 VAL A N 1
ATOM 694 C CA . VAL A 1 88 ? 7.961 -0.431 -3.372 1.00 93.19 88 VAL A CA 1
ATOM 695 C C . VAL A 1 88 ? 7.843 -0.100 -1.880 1.00 93.19 88 VAL A C 1
ATOM 697 O O . VAL A 1 88 ? 6.755 -0.164 -1.307 1.00 93.19 88 VAL A O 1
ATOM 700 N N . ASN A 1 89 ? 8.958 0.261 -1.238 1.00 93.62 89 ASN A N 1
ATOM 701 C CA . ASN A 1 89 ? 8.968 0.574 0.194 1.00 93.62 89 ASN A CA 1
ATOM 702 C C . ASN A 1 89 ? 8.209 1.870 0.486 1.00 93.62 89 ASN A C 1
ATOM 704 O O . ASN A 1 89 ? 7.432 1.925 1.429 1.00 93.62 89 ASN A O 1
ATOM 708 N N . PHE A 1 90 ? 8.374 2.884 -0.366 1.00 95.88 90 PHE A N 1
ATOM 709 C CA . PHE A 1 90 ? 7.670 4.154 -0.225 1.00 95.88 90 PHE A CA 1
ATOM 710 C C . PHE A 1 90 ? 6.144 3.975 -0.285 1.00 95.88 90 PHE A C 1
ATOM 712 O O . PHE A 1 90 ? 5.430 4.521 0.556 1.00 95.88 90 PHE A O 1
ATOM 719 N N . ILE A 1 91 ? 5.647 3.194 -1.249 1.00 96.12 91 ILE A N 1
ATOM 720 C CA . ILE A 1 91 ? 4.219 2.881 -1.384 1.00 96.12 91 ILE A CA 1
ATOM 721 C C . ILE A 1 91 ? 3.732 2.119 -0.150 1.00 96.12 91 ILE A C 1
ATOM 723 O O . ILE A 1 91 ? 2.694 2.465 0.413 1.00 96.12 91 ILE A O 1
ATOM 727 N N . GLN A 1 92 ? 4.484 1.102 0.282 1.00 95.12 92 GLN A N 1
ATOM 728 C CA . GLN A 1 92 ? 4.138 0.310 1.458 1.00 95.12 92 GLN A CA 1
ATOM 729 C C . GLN A 1 92 ? 4.021 1.182 2.712 1.00 95.12 92 GLN A C 1
ATOM 731 O O . GLN A 1 92 ? 3.015 1.094 3.413 1.00 95.12 92 GLN A O 1
ATOM 736 N N . ASP A 1 93 ? 5.006 2.042 2.966 1.00 95.88 93 ASP A N 1
ATOM 737 C CA . ASP A 1 93 ? 5.020 2.929 4.129 1.00 95.88 93 ASP A CA 1
ATOM 738 C C . ASP A 1 93 ? 3.827 3.895 4.095 1.00 95.88 93 ASP A C 1
ATOM 740 O O . ASP A 1 93 ? 3.106 4.007 5.082 1.00 95.88 93 ASP A O 1
ATOM 744 N N . CYS A 1 94 ? 3.526 4.491 2.933 1.00 97.69 94 CYS A N 1
ATOM 745 C CA . CYS A 1 94 ? 2.356 5.363 2.772 1.00 97.69 94 CYS A CA 1
ATOM 746 C C . CYS A 1 94 ? 1.037 4.646 3.106 1.00 97.69 94 CYS A C 1
ATOM 748 O O . CYS A 1 94 ? 0.147 5.229 3.726 1.00 97.69 94 CYS A O 1
ATOM 750 N N . VAL A 1 95 ? 0.884 3.386 2.688 1.00 97.12 95 VAL A N 1
ATOM 751 C CA . VAL A 1 95 ? -0.326 2.604 2.976 1.00 97.12 95 VAL A CA 1
ATOM 752 C C . VAL A 1 95 ? -0.403 2.233 4.457 1.00 97.12 95 VAL A C 1
ATOM 754 O O . VAL A 1 95 ? -1.480 2.332 5.040 1.00 97.12 95 VAL A O 1
ATOM 757 N N . LEU A 1 96 ? 0.708 1.827 5.079 1.00 96.69 96 LEU A N 1
ATOM 758 C CA . LEU A 1 96 ? 0.739 1.474 6.501 1.00 96.69 96 LEU A CA 1
ATOM 759 C C . LEU A 1 96 ? 0.440 2.683 7.395 1.00 96.69 96 LEU A C 1
ATOM 761 O O . LEU A 1 96 ? -0.400 2.567 8.285 1.00 96.69 96 LEU A O 1
ATOM 765 N N . GLU A 1 97 ? 1.041 3.841 7.111 1.00 97.00 97 GLU A N 1
ATOM 766 C CA . GLU A 1 97 ? 0.747 5.099 7.810 1.00 97.00 97 GLU A CA 1
ATOM 767 C C . GLU A 1 97 ? -0.744 5.448 7.704 1.00 97.00 97 GLU A C 1
ATOM 769 O O . GLU A 1 97 ? -1.404 5.712 8.708 1.00 97.00 97 GLU A O 1
ATOM 774 N N . MET A 1 98 ? -1.319 5.360 6.502 1.00 97.81 98 MET A N 1
ATOM 775 C CA . MET A 1 98 ? -2.746 5.604 6.286 1.00 97.81 98 MET A CA 1
ATOM 776 C C . MET A 1 98 ? -3.636 4.628 7.075 1.00 97.81 98 MET A C 1
ATOM 778 O O . MET A 1 98 ? -4.639 5.038 7.662 1.00 97.81 98 MET A O 1
ATOM 782 N N . LEU A 1 99 ? -3.282 3.341 7.128 1.00 97.31 99 LEU A N 1
ATOM 783 C CA . LEU A 1 99 ? -4.038 2.345 7.891 1.00 97.31 99 LEU A CA 1
ATOM 784 C C . LEU A 1 99 ? -3.958 2.589 9.402 1.00 97.31 99 LEU A C 1
ATOM 786 O O . LEU A 1 99 ? -4.970 2.423 10.091 1.00 97.31 99 LEU A O 1
ATOM 790 N N . GLU A 1 100 ? -2.799 3.011 9.910 1.00 96.00 100 GLU A N 1
ATOM 791 C CA . GLU A 1 100 ? -2.637 3.435 11.303 1.00 96.00 100 GLU A C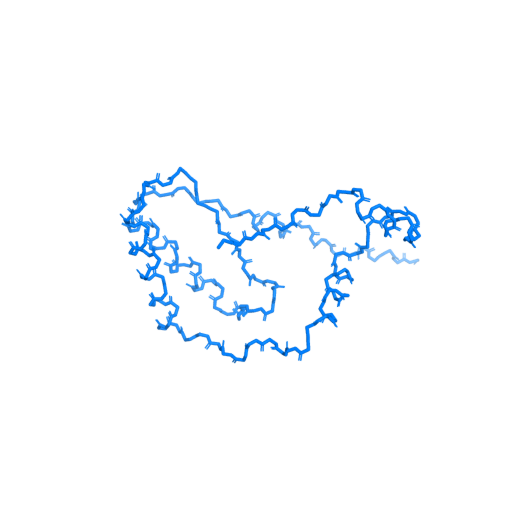A 1
ATOM 792 C C . GLU A 1 100 ? -3.485 4.674 11.619 1.00 96.00 100 GLU A C 1
ATOM 794 O O . GLU A 1 100 ? -4.135 4.730 12.665 1.00 96.00 100 GLU A O 1
ATOM 799 N N . GLU A 1 101 ? -3.567 5.641 10.703 1.00 96.31 101 GLU A N 1
ATOM 800 C CA . GLU A 1 101 ? -4.433 6.815 10.864 1.00 96.31 101 GLU A CA 1
ATOM 801 C C . GLU A 1 101 ? -5.924 6.449 10.935 1.00 96.31 101 GLU A C 1
ATOM 803 O O . GLU A 1 101 ? -6.672 7.045 11.714 1.00 96.31 101 GLU A O 1
ATOM 808 N N . VAL A 1 102 ? -6.375 5.478 10.132 1.00 96.69 102 VAL A N 1
ATOM 809 C CA . VAL A 1 102 ? -7.793 5.082 10.065 1.00 96.69 102 VAL A CA 1
ATOM 810 C C . VAL A 1 102 ? -8.188 4.159 11.219 1.00 96.69 102 VAL A C 1
ATOM 812 O O . VAL A 1 102 ? -9.270 4.309 11.793 1.00 96.69 102 VAL A O 1
ATOM 815 N N . TYR A 1 103 ? -7.344 3.184 11.564 1.00 95.62 103 TYR A N 1
ATOM 816 C CA . TYR A 1 103 ? -7.705 2.106 12.492 1.00 95.62 103 TYR A CA 1
ATOM 817 C C . TYR A 1 103 ? -6.978 2.152 13.840 1.00 95.62 103 TYR A C 1
ATOM 819 O O . TYR A 1 103 ? -7.372 1.411 14.750 1.00 95.62 103 TYR A O 1
ATOM 827 N N . GLY A 1 104 ? -5.994 3.041 13.999 1.00 92.81 104 GLY A N 1
ATOM 828 C CA . GLY A 1 104 ? -5.161 3.168 15.189 1.00 92.81 104 GLY A CA 1
ATOM 829 C C . GLY A 1 104 ? -4.050 2.121 15.222 1.00 92.81 104 GLY A C 1
ATOM 830 O O . GLY A 1 104 ? -3.420 1.826 14.215 1.00 92.81 104 GLY A O 1
ATOM 831 N N . CYS A 1 105 ? -3.810 1.539 16.398 1.00 90.88 105 CYS A N 1
ATOM 832 C CA . CYS A 1 105 ? -2.802 0.492 16.555 1.00 90.88 105 CYS A CA 1
ATOM 833 C C . CYS A 1 105 ? -3.217 -0.774 15.786 1.00 90.88 105 CYS A C 1
ATOM 835 O O . CYS A 1 105 ? -4.231 -1.396 16.122 1.00 90.88 105 CYS A O 1
ATOM 837 N N . ILE A 1 106 ? -2.434 -1.137 14.768 1.00 92.88 106 ILE A N 1
ATOM 838 C CA . ILE A 1 106 ? -2.612 -2.337 13.946 1.00 92.88 106 ILE A CA 1
ATOM 839 C C . ILE A 1 106 ? -1.461 -3.319 14.182 1.00 92.88 106 ILE A C 1
ATOM 841 O O . ILE A 1 106 ? -0.320 -2.928 14.414 1.00 92.88 106 ILE A O 1
ATOM 845 N N . GLU A 1 107 ? -1.766 -4.612 14.128 1.00 94.62 107 GLU A N 1
ATOM 846 C CA . GLU A 1 107 ? -0.756 -5.668 14.105 1.00 94.62 107 GLU A CA 1
ATOM 847 C C . GLU A 1 107 ? -0.325 -5.901 12.652 1.00 94.62 107 GLU A C 1
ATOM 849 O O . GLU A 1 107 ? -1.172 -6.106 11.782 1.00 94.62 107 GLU A O 1
ATOM 854 N N . ILE A 1 108 ? 0.982 -5.838 12.380 1.00 94.06 108 ILE A N 1
ATOM 855 C CA . ILE A 1 108 ? 1.540 -5.955 11.027 1.00 94.06 108 ILE A CA 1
ATOM 856 C C . ILE A 1 108 ? 2.372 -7.234 10.939 1.00 94.06 108 ILE A C 1
ATOM 858 O O . ILE A 1 108 ? 3.364 -7.380 11.652 1.00 94.06 108 ILE A O 1
ATOM 862 N N . GLN A 1 109 ? 2.004 -8.118 10.012 1.00 94.12 109 GLN A N 1
ATOM 863 C CA . GLN A 1 109 ? 2.743 -9.333 9.673 1.00 94.12 109 GLN A CA 1
ATOM 864 C C . GLN A 1 109 ? 3.306 -9.210 8.249 1.00 94.12 109 GLN A C 1
ATOM 866 O O . GLN A 1 109 ? 2.574 -8.890 7.313 1.00 94.12 109 GLN A O 1
ATOM 871 N N . ARG A 1 110 ? 4.617 -9.433 8.088 1.00 92.25 110 ARG A N 1
ATOM 872 C CA . ARG A 1 110 ? 5.343 -9.332 6.809 1.00 92.25 110 ARG A CA 1
ATOM 873 C C . ARG A 1 110 ? 5.859 -10.705 6.395 1.00 92.25 110 ARG A C 1
ATOM 875 O O . ARG A 1 110 ? 6.994 -11.063 6.685 1.00 92.25 110 ARG A O 1
ATOM 882 N N . ASP A 1 111 ? 5.018 -11.473 5.712 1.00 86.44 111 ASP A N 1
ATOM 883 C CA . ASP A 1 111 ? 5.336 -12.869 5.378 1.00 86.44 111 ASP A CA 1
ATOM 884 C C . ASP A 1 111 ? 6.551 -13.010 4.451 1.00 86.44 111 ASP A C 1
ATOM 886 O O . ASP A 1 111 ? 7.327 -13.953 4.590 1.00 86.44 111 ASP A O 1
ATOM 890 N N . TYR A 1 112 ? 6.785 -12.017 3.589 1.00 82.00 112 TYR A N 1
ATOM 891 C CA . TYR A 1 112 ? 7.892 -12.003 2.629 1.00 82.00 112 TYR A CA 1
ATOM 892 C C . TYR A 1 112 ? 9.291 -11.932 3.268 1.00 82.00 112 TYR A C 1
ATOM 894 O O . TYR A 1 112 ? 10.286 -12.135 2.580 1.00 82.00 112 TYR A O 1
ATOM 902 N N . GLU A 1 113 ? 9.410 -11.607 4.559 1.00 77.00 113 GLU A N 1
ATOM 903 C CA . GLU A 1 113 ? 10.709 -11.583 5.250 1.00 77.00 113 GLU A CA 1
ATOM 904 C C . GLU A 1 113 ? 11.200 -12.997 5.604 1.00 77.00 113 GLU A C 1
ATOM 906 O O . GLU A 1 113 ? 12.397 -13.204 5.796 1.00 77.00 113 GLU A O 1
ATOM 911 N N . THR A 1 114 ? 10.293 -13.979 5.641 1.00 64.81 114 THR A N 1
ATOM 912 C CA . THR A 1 114 ? 10.600 -15.377 5.991 1.00 64.81 114 THR A CA 1
ATOM 913 C C . THR A 1 114 ? 11.256 -16.135 4.832 1.00 64.81 114 THR A C 1
ATOM 915 O O . THR A 1 114 ? 12.031 -17.058 5.063 1.00 64.81 114 THR A O 1
ATOM 918 N N . ASP A 1 115 ? 11.023 -15.708 3.589 1.00 55.44 115 ASP A N 1
ATOM 919 C CA . ASP A 1 115 ? 11.561 -16.361 2.386 1.00 55.44 115 ASP A CA 1
ATOM 920 C C . ASP A 1 115 ? 13.041 -16.013 2.116 1.00 55.44 115 ASP A C 1
ATOM 922 O O . ASP A 1 115 ? 13.702 -16.647 1.297 1.00 55.44 115 ASP A O 1
ATOM 926 N N . ASN A 1 116 ? 13.609 -15.026 2.820 1.00 50.88 116 ASN A N 1
ATOM 927 C CA . ASN A 1 116 ? 14.966 -14.521 2.576 1.00 50.88 116 ASN A CA 1
ATOM 928 C C . ASN A 1 116 ? 16.078 -15.321 3.298 1.00 50.88 116 ASN A C 1
ATOM 930 O O . ASN A 1 116 ? 17.220 -14.861 3.365 1.00 50.88 116 ASN A O 1
ATOM 934 N N . SER A 1 117 ? 15.759 -16.488 3.873 1.00 46.66 117 SER A N 1
ATOM 935 C CA . SER A 1 117 ? 16.703 -17.343 4.617 1.00 46.66 117 SER A CA 1
ATOM 936 C C . SER A 1 117 ? 17.114 -18.650 3.918 1.00 46.66 117 SER A C 1
ATOM 938 O O . SER A 1 117 ? 17.817 -19.445 4.536 1.00 46.66 117 SER A O 1
ATOM 940 N N . GLU A 1 118 ? 16.736 -18.883 2.654 1.00 47.56 118 GLU A N 1
ATOM 941 C CA . GLU A 1 118 ? 17.041 -20.140 1.931 1.00 47.56 118 GLU A CA 1
ATOM 942 C C . GLU A 1 118 ? 17.905 -19.983 0.657 1.00 47.56 118 GLU A C 1
ATOM 944 O O . GLU A 1 118 ? 17.905 -20.858 -0.204 1.00 47.56 118 GLU A O 1
ATOM 949 N N . GLU A 1 119 ? 18.718 -18.927 0.539 1.00 47.88 119 GLU A N 1
ATOM 950 C CA . GLU A 1 119 ? 19.796 -18.860 -0.468 1.00 47.88 119 GLU A CA 1
ATOM 951 C C . GLU A 1 119 ? 21.159 -19.243 0.145 1.00 47.88 119 GLU A C 1
ATOM 953 O O . GLU A 1 119 ? 22.042 -18.410 0.346 1.00 47.88 119 GLU A O 1
ATOM 958 N N . GLU A 1 120 ? 21.355 -20.529 0.453 1.00 40.28 120 GLU A N 1
ATOM 959 C CA . GLU A 1 120 ? 22.705 -21.085 0.645 1.00 40.28 120 GLU A CA 1
ATOM 960 C C . GLU A 1 120 ? 23.340 -21.351 -0.738 1.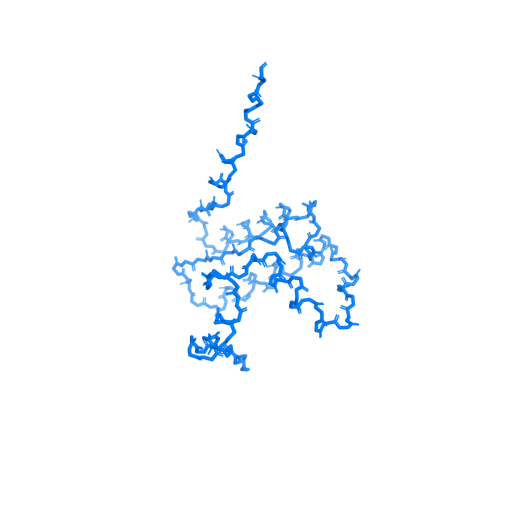00 40.28 120 GLU A C 1
ATOM 962 O O . GLU A 1 120 ? 22.741 -22.047 -1.565 1.00 40.28 120 GLU A O 1
ATOM 967 N N . PRO A 1 121 ? 24.548 -20.831 -1.034 1.00 41.97 121 PRO A N 1
ATOM 968 C CA . PRO A 1 121 ? 25.209 -21.074 -2.311 1.00 41.97 121 PRO A CA 1
ATOM 969 C C . PRO A 1 121 ? 25.589 -22.560 -2.455 1.00 41.97 121 PRO A C 1
ATOM 971 O O . PRO A 1 121 ? 25.967 -23.202 -1.470 1.00 41.97 121 PRO A O 1
ATOM 974 N N . PRO A 1 122 ? 25.556 -23.131 -3.676 1.00 43.59 122 PRO A N 1
ATOM 975 C CA . PRO A 1 122 ? 25.926 -24.523 -3.895 1.00 43.59 122 PRO A CA 1
ATOM 976 C C . PRO A 1 122 ? 27.373 -24.758 -3.452 1.00 43.59 122 PRO A C 1
ATOM 978 O O . PRO A 1 122 ? 28.311 -24.159 -3.982 1.00 43.59 122 PRO A O 1
ATOM 981 N N . GLN A 1 123 ? 27.554 -25.648 -2.473 1.00 44.94 123 GLN A N 1
ATOM 982 C CA . GLN A 1 123 ? 28.869 -26.103 -2.040 1.00 44.94 123 GLN A CA 1
ATOM 983 C C . GLN A 1 123 ? 29.605 -26.735 -3.224 1.00 44.94 123 GLN A C 1
ATOM 985 O O . GLN A 1 123 ? 29.264 -27.818 -3.698 1.00 44.94 123 GLN A O 1
ATOM 990 N N . SER A 1 124 ? 30.642 -26.043 -3.685 1.00 51.31 124 SER A N 1
ATOM 991 C CA . SER A 1 124 ? 31.617 -26.532 -4.649 1.00 51.31 124 SER A CA 1
ATOM 992 C C . SER A 1 124 ? 32.308 -27.781 -4.097 1.00 51.31 124 SER A C 1
ATOM 994 O O . SER A 1 124 ? 33.275 -27.685 -3.344 1.00 51.31 124 SER A O 1
ATOM 996 N N . THR A 1 125 ? 31.843 -28.972 -4.468 1.00 47.66 125 THR A N 1
ATOM 997 C CA . THR A 1 125 ? 32.625 -30.196 -4.276 1.00 47.66 125 THR A CA 1
ATOM 998 C C . THR A 1 125 ? 33.745 -30.204 -5.313 1.00 47.66 125 THR A C 1
ATOM 1000 O O . THR A 1 125 ? 33.524 -30.510 -6.484 1.00 47.66 125 THR A O 1
ATOM 1003 N N . SER A 1 126 ? 34.946 -29.814 -4.890 1.00 52.44 126 SER A N 1
ATOM 1004 C CA . SER A 1 126 ? 36.189 -30.050 -5.624 1.00 52.44 126 SER A CA 1
ATOM 1005 C C . SER A 1 126 ? 36.481 -31.552 -5.684 1.00 52.44 126 SER A C 1
ATOM 1007 O O . SER A 1 126 ? 36.419 -32.224 -4.651 1.00 52.44 126 SER A O 1
ATOM 1009 N N . ALA A 1 127 ? 36.778 -32.036 -6.892 1.00 43.25 127 ALA A N 1
ATOM 1010 C CA . ALA A 1 127 ? 37.249 -33.388 -7.193 1.00 43.25 127 ALA A CA 1
ATOM 1011 C C . ALA A 1 127 ? 38.625 -33.698 -6.580 1.00 43.25 127 ALA A C 1
ATOM 1013 O O . ALA A 1 127 ? 39.417 -32.744 -6.394 1.00 43.25 127 ALA A O 1
#

Sequence (127 aa):
MFSTKFMMLSEVQPLLDTFPDRRPPDPDVLNDAGCTCDDCDLPHHVSTREEVRHLVEVVKTFLLEIPKPAIITIARSSRDDYCPPEDVNFIQDCVLEMLEEVYGCIEIQRDYETDNSEEEPPQSTSA

Foldseek 3Di:
DDPPPPPDPVNCVVVLVPDVPSDDPDPVVVVVVVVVVDPDDQPPDDDDLVRLLVVLVVVLVVCLVDPPDPDDDDDQPCPVVNHDNVCSVVSVVSNVVSCCVNPNDDDDDDPVVVVVPPPDDPPPPDD